Protein AF-A0A0Q7J0X8-F1 (afdb_monomer_lite)

pLDDT: mean 90.49, std 12.12, range [42.03, 98.12]

Structure (mmCIF, N/CA/C/O backbone):
data_AF-A0A0Q7J0X8-F1
#
_entry.id   AF-A0A0Q7J0X8-F1
#
loop_
_atom_site.group_PDB
_atom_site.id
_atom_site.type_symbol
_atom_site.label_atom_id
_atom_site.label_alt_id
_atom_site.label_comp_id
_atom_site.label_asym_id
_atom_site.label_entity_id
_atom_site.label_seq_id
_atom_site.pdbx_PDB_ins_code
_atom_site.Cartn_x
_atom_site.Cartn_y
_atom_site.Cartn_z
_atom_site.occupancy
_atom_site.B_iso_or_equiv
_atom_site.auth_seq_id
_atom_site.auth_comp_id
_atom_site.auth_asym_id
_atom_site.auth_atom_id
_atom_site.pdbx_PDB_model_num
ATOM 1 N N . MET A 1 1 ? 17.845 14.184 -7.836 1.00 50.69 1 MET A N 1
ATOM 2 C CA . MET A 1 1 ? 18.159 12.924 -7.130 1.00 50.69 1 MET A CA 1
ATOM 3 C C . MET A 1 1 ? 19.426 12.345 -7.717 1.00 50.69 1 MET A C 1
ATOM 5 O O . MET A 1 1 ? 19.574 12.355 -8.933 1.00 50.69 1 MET A O 1
ATOM 9 N N . GLU A 1 2 ? 20.335 11.900 -6.860 1.00 51.44 2 GLU A N 1
ATOM 10 C CA . GLU A 1 2 ? 21.606 11.286 -7.248 1.00 51.44 2 GLU A CA 1
ATOM 11 C C . GLU A 1 2 ? 21.380 9.854 -7.772 1.00 51.44 2 GLU A C 1
ATOM 13 O O . GLU A 1 2 ? 20.422 9.190 -7.370 1.00 51.44 2 GLU A O 1
ATOM 18 N N . ALA A 1 3 ? 22.246 9.352 -8.659 1.00 54.12 3 ALA A N 1
ATOM 19 C CA . ALA A 1 3 ? 22.112 8.015 -9.258 1.00 54.12 3 ALA A CA 1
ATOM 20 C C . ALA A 1 3 ? 22.011 6.881 -8.212 1.00 54.12 3 ALA A C 1
ATOM 22 O O . ALA A 1 3 ? 21.330 5.881 -8.439 1.00 54.12 3 ALA A O 1
ATOM 23 N N . ALA A 1 4 ? 22.615 7.068 -7.034 1.00 49.97 4 ALA A N 1
ATOM 24 C CA . ALA A 1 4 ? 22.538 6.136 -5.911 1.00 49.97 4 ALA A CA 1
ATOM 25 C C . ALA A 1 4 ? 21.117 5.993 -5.321 1.00 49.97 4 ALA A C 1
ATOM 27 O O . ALA A 1 4 ? 20.730 4.898 -4.921 1.00 49.97 4 ALA A O 1
ATOM 28 N N . GLN A 1 5 ? 20.309 7.060 -5.313 1.00 53.34 5 GLN A N 1
ATOM 29 C CA . GLN A 1 5 ? 18.922 7.038 -4.816 1.00 53.34 5 GLN A CA 1
ATOM 30 C C . GLN A 1 5 ? 17.963 6.322 -5.782 1.00 53.34 5 GLN A C 1
ATOM 32 O O . GLN A 1 5 ? 17.028 5.644 -5.356 1.00 53.34 5 GLN A O 1
ATOM 37 N N . LEU A 1 6 ? 18.217 6.419 -7.091 1.00 58.84 6 LEU A N 1
ATOM 38 C CA . LEU A 1 6 ? 17.477 5.657 -8.105 1.00 58.84 6 LEU A CA 1
ATOM 39 C C . LEU A 1 6 ? 17.814 4.161 -8.030 1.00 58.84 6 LEU A C 1
ATOM 41 O O . LEU A 1 6 ? 16.918 3.323 -8.091 1.00 58.84 6 LEU A O 1
ATOM 45 N N . ALA A 1 7 ? 19.088 3.823 -7.814 1.00 55.53 7 ALA A N 1
ATOM 46 C CA . ALA A 1 7 ? 19.513 2.440 -7.602 1.00 55.53 7 ALA A CA 1
ATOM 47 C C . ALA A 1 7 ? 18.907 1.832 -6.319 1.00 55.53 7 ALA A C 1
ATOM 49 O O . ALA A 1 7 ? 18.508 0.670 -6.324 1.00 55.53 7 ALA A O 1
ATOM 50 N N . GLN A 1 8 ? 18.770 2.622 -5.246 1.00 54.06 8 GLN A N 1
ATOM 51 C CA . GLN A 1 8 ? 18.157 2.181 -3.985 1.00 54.06 8 GLN A CA 1
ATOM 52 C C . GLN A 1 8 ? 16.635 2.005 -4.040 1.00 54.06 8 GLN A C 1
ATOM 54 O O . GLN A 1 8 ? 16.098 1.344 -3.166 1.00 54.06 8 GLN A O 1
ATOM 59 N N . SER A 1 9 ? 15.927 2.551 -5.031 1.00 62.59 9 SER A N 1
ATOM 60 C CA . SER A 1 9 ? 14.473 2.341 -5.171 1.00 62.59 9 SER A CA 1
ATOM 61 C C . SER A 1 9 ? 14.118 1.200 -6.134 1.00 62.59 9 SER A C 1
ATOM 63 O O . SER A 1 9 ? 13.015 0.660 -6.066 1.00 62.59 9 SER A O 1
ATOM 65 N N . GLY A 1 10 ? 15.048 0.800 -7.009 1.00 73.50 10 GLY A N 1
ATOM 66 C CA . GLY A 1 10 ? 14.833 -0.215 -8.046 1.00 73.50 10 GLY A CA 1
ATOM 67 C C . GLY A 1 10 ? 15.086 -1.670 -7.636 1.00 73.50 10 GLY A C 1
ATOM 68 O O . GLY A 1 10 ? 14.919 -2.553 -8.472 1.00 73.50 10 GLY A O 1
ATOM 69 N N . PHE A 1 11 ? 15.503 -1.958 -6.398 1.00 84.69 11 PHE A N 1
ATOM 70 C CA . PHE A 1 11 ? 15.676 -3.352 -5.968 1.00 84.69 11 PHE A CA 1
ATOM 71 C C . PHE A 1 11 ? 14.316 -4.038 -5.841 1.00 84.69 11 PHE A C 1
ATOM 73 O O . PHE A 1 11 ? 13.363 -3.424 -5.384 1.00 84.69 11 PHE A O 1
ATOM 80 N N . THR A 1 12 ? 14.217 -5.309 -6.222 1.00 90.12 12 THR A N 1
ATOM 81 C CA . THR A 1 12 ? 12.928 -6.019 -6.341 1.00 90.12 12 THR A CA 1
ATOM 82 C C . THR A 1 12 ? 12.727 -7.126 -5.323 1.00 90.12 12 THR A C 1
ATOM 84 O O . THR A 1 12 ? 11.606 -7.583 -5.152 1.00 90.12 12 THR A O 1
ATOM 87 N N . ARG A 1 13 ? 13.797 -7.572 -4.657 1.00 94.06 13 ARG A N 1
ATOM 88 C CA . ARG A 1 13 ? 13.804 -8.745 -3.769 1.00 94.06 13 ARG A CA 1
ATOM 89 C C . ARG A 1 13 ? 14.006 -8.298 -2.322 1.00 94.06 13 ARG A C 1
ATOM 91 O O . ARG A 1 13 ? 15.144 -8.315 -1.854 1.00 94.06 13 ARG A O 1
ATOM 98 N N . PRO A 1 14 ? 12.948 -7.828 -1.640 1.00 95.06 14 PRO A N 1
ATOM 99 C CA . PRO A 1 14 ? 13.034 -7.509 -0.225 1.00 95.06 14 PRO A CA 1
ATOM 100 C C . PRO A 1 14 ? 13.219 -8.780 0.609 1.00 95.06 14 PRO A C 1
ATOM 102 O O . PRO A 1 14 ? 12.772 -9.863 0.233 1.00 95.06 14 PRO A O 1
ATOM 105 N N . THR A 1 15 ? 13.878 -8.640 1.752 1.00 95.06 15 THR A N 1
ATOM 106 C CA . THR A 1 15 ? 14.155 -9.740 2.694 1.00 95.06 15 THR A CA 1
ATOM 107 C C . THR A 1 15 ? 13.432 -9.576 4.024 1.00 95.06 15 THR A C 1
ATOM 109 O O . THR A 1 15 ? 13.443 -10.480 4.856 1.00 95.06 15 THR A O 1
ATOM 112 N N . ASP A 1 16 ? 12.821 -8.415 4.228 1.00 95.50 16 ASP A N 1
ATOM 113 C CA . ASP A 1 16 ? 12.112 -8.028 5.435 1.00 95.50 16 ASP A CA 1
ATOM 114 C C . ASP A 1 16 ? 11.048 -6.970 5.103 1.00 95.50 16 ASP A C 1
ATOM 116 O O . ASP A 1 16 ? 11.001 -6.409 4.004 1.00 95.50 16 ASP A O 1
ATOM 120 N N . ALA A 1 17 ? 10.202 -6.662 6.082 1.00 95.31 17 ALA A N 1
ATOM 121 C CA . ALA A 1 17 ? 9.119 -5.704 5.910 1.00 95.31 17 ALA A CA 1
ATOM 122 C C . ALA A 1 17 ? 9.596 -4.280 5.587 1.00 95.31 17 ALA A C 1
ATOM 124 O O . ALA A 1 17 ? 8.869 -3.517 4.950 1.00 95.31 17 ALA A O 1
ATOM 125 N N . ILE A 1 18 ? 10.786 -3.890 6.050 1.00 94.12 18 ILE A N 1
ATOM 126 C CA . ILE A 1 18 ? 11.317 -2.542 5.835 1.00 94.12 18 ILE A CA 1
ATOM 127 C C . ILE A 1 18 ? 11.774 -2.414 4.386 1.00 94.12 18 ILE A C 1
ATOM 129 O O . ILE A 1 18 ? 11.305 -1.539 3.662 1.00 94.12 18 ILE A O 1
ATOM 133 N N . SER A 1 19 ? 12.616 -3.334 3.925 1.00 94.44 19 SER A N 1
ATOM 134 C CA . SER A 1 19 ? 13.042 -3.406 2.529 1.00 94.44 19 SER A CA 1
ATOM 135 C C . SER A 1 19 ? 11.850 -3.558 1.576 1.00 94.44 19 SER A C 1
ATOM 137 O O . SER A 1 19 ? 11.843 -2.932 0.520 1.00 94.44 19 SER A O 1
ATOM 139 N N . ALA A 1 20 ? 10.791 -4.282 1.952 1.00 95.56 20 ALA A N 1
ATOM 140 C CA . ALA A 1 20 ? 9.578 -4.361 1.137 1.00 95.56 20 ALA A CA 1
ATOM 141 C C . ALA A 1 20 ? 8.903 -2.988 0.963 1.00 95.56 20 ALA A C 1
ATOM 143 O O . ALA A 1 20 ? 8.509 -2.635 -0.146 1.00 95.56 20 ALA A O 1
ATOM 144 N N . GLN A 1 21 ? 8.805 -2.191 2.033 1.00 93.94 21 GLN A N 1
ATOM 145 C CA . GLN A 1 21 ? 8.184 -0.858 2.002 1.00 93.94 21 GLN A CA 1
ATOM 146 C C . GLN A 1 21 ? 9.009 0.180 1.231 1.00 93.94 21 GLN A C 1
ATOM 148 O O . GLN A 1 21 ? 8.438 1.078 0.615 1.00 93.94 21 GLN A O 1
ATOM 153 N N . PHE A 1 22 ? 10.340 0.072 1.255 1.00 91.88 22 PHE A N 1
ATOM 154 C CA . PHE A 1 22 ? 11.235 1.014 0.569 1.00 91.88 22 PHE A CA 1
ATOM 155 C C . PHE A 1 22 ? 11.561 0.625 -0.881 1.00 91.88 22 PHE A C 1
ATOM 157 O O . PHE A 1 22 ? 12.218 1.387 -1.591 1.00 91.88 22 PHE A O 1
ATOM 164 N N . SER A 1 23 ? 11.081 -0.527 -1.348 1.00 94.44 23 SER A N 1
ATOM 165 C CA . SER A 1 23 ? 11.223 -0.955 -2.737 1.00 94.44 23 SER A CA 1
ATOM 166 C C . SER A 1 23 ? 10.084 -0.413 -3.606 1.00 94.44 23 SER A C 1
ATOM 168 O O . SER A 1 23 ? 8.946 -0.886 -3.542 1.00 94.44 23 SER A O 1
ATOM 170 N N . LEU A 1 24 ? 10.400 0.537 -4.494 1.00 94.12 24 LEU A N 1
ATOM 171 C CA . LEU A 1 24 ? 9.448 1.008 -5.506 1.00 94.12 24 LEU A CA 1
ATOM 172 C C . LEU A 1 24 ? 9.070 -0.132 -6.459 1.00 94.12 24 LEU A C 1
ATOM 174 O O . LEU A 1 24 ? 7.899 -0.310 -6.782 1.00 94.12 24 LEU A O 1
ATOM 178 N N . ALA A 1 25 ? 10.056 -0.911 -6.901 1.00 95.69 25 ALA A N 1
ATOM 179 C CA . ALA A 1 25 ? 9.838 -1.965 -7.882 1.00 95.69 25 ALA A CA 1
ATOM 180 C C . ALA A 1 25 ? 8.945 -3.098 -7.338 1.00 95.69 25 ALA A C 1
ATOM 182 O O . ALA A 1 25 ? 8.024 -3.537 -8.030 1.00 95.69 25 ALA A O 1
ATOM 183 N N . PHE A 1 26 ? 9.152 -3.512 -6.083 1.00 96.62 26 PHE A N 1
ATOM 184 C CA . PHE A 1 26 ? 8.279 -4.469 -5.401 1.00 96.62 26 PHE A CA 1
ATOM 185 C C . PHE A 1 26 ? 6.866 -3.908 -5.222 1.00 96.62 26 PHE A C 1
ATOM 187 O O . PHE A 1 26 ? 5.903 -4.578 -5.586 1.00 96.62 26 PHE A O 1
ATOM 194 N N . GLY A 1 27 ? 6.728 -2.671 -4.727 1.00 96.81 27 GLY A N 1
ATOM 195 C CA . GLY A 1 27 ? 5.420 -2.036 -4.533 1.00 96.81 27 GLY A CA 1
ATOM 196 C C . GLY A 1 27 ? 4.615 -1.897 -5.831 1.00 96.81 27 GLY A C 1
ATOM 197 O O . GLY A 1 27 ? 3.404 -2.110 -5.844 1.00 96.81 27 GLY A O 1
ATOM 198 N N . VAL A 1 28 ? 5.276 -1.611 -6.957 1.00 96.19 28 VAL A N 1
ATOM 199 C CA . VAL A 1 28 ? 4.616 -1.616 -8.272 1.00 96.19 28 VAL A CA 1
ATOM 200 C C . VAL A 1 28 ? 4.189 -3.032 -8.661 1.00 96.19 28 VAL A C 1
ATOM 202 O O . VAL A 1 28 ? 3.035 -3.226 -9.037 1.00 96.19 28 VAL A O 1
ATOM 205 N N . GLY A 1 29 ? 5.062 -4.035 -8.530 1.00 96.88 29 GLY A N 1
ATOM 206 C CA . GLY A 1 29 ? 4.698 -5.429 -8.811 1.00 96.88 29 GLY A CA 1
ATOM 207 C C . GLY A 1 29 ? 3.507 -5.913 -7.976 1.00 96.88 29 GLY A C 1
ATOM 208 O O . GLY A 1 29 ? 2.583 -6.532 -8.507 1.00 96.88 29 GLY A O 1
ATOM 209 N N . LEU A 1 30 ? 3.487 -5.560 -6.688 1.00 97.44 30 LEU A N 1
ATOM 210 C CA . LEU A 1 30 ? 2.395 -5.857 -5.768 1.00 97.44 30 LEU A CA 1
ATOM 211 C C . LEU A 1 30 ? 1.093 -5.185 -6.224 1.00 97.44 30 LEU A C 1
ATOM 213 O O . LEU A 1 30 ? 0.075 -5.866 -6.345 1.00 97.44 30 LEU A O 1
ATOM 217 N N . GLN A 1 31 ? 1.143 -3.893 -6.568 1.00 96.50 31 GLN A N 1
ATOM 218 C CA . GLN A 1 31 ? -0.004 -3.138 -7.081 1.00 96.50 31 GLN A CA 1
ATOM 219 C C . GLN A 1 31 ? -0.613 -3.773 -8.335 1.00 96.50 31 GLN A C 1
ATOM 221 O O . GLN A 1 31 ? -1.834 -3.798 -8.471 1.00 96.50 31 GLN A O 1
ATOM 226 N N . PHE A 1 32 ? 0.213 -4.278 -9.256 1.00 95.81 32 PHE A N 1
ATOM 227 C CA . PHE A 1 32 ? -0.273 -4.949 -10.463 1.00 95.81 32 PHE A CA 1
ATOM 228 C C . PHE A 1 32 ? -0.962 -6.281 -10.157 1.00 95.81 32 PHE A C 1
ATOM 230 O O . PHE A 1 32 ? -1.947 -6.616 -10.813 1.00 95.81 32 PHE A O 1
ATOM 237 N N . LEU A 1 33 ? -0.458 -7.041 -9.181 1.00 95.69 33 LEU A N 1
ATOM 238 C CA . LEU A 1 33 ? -1.028 -8.339 -8.829 1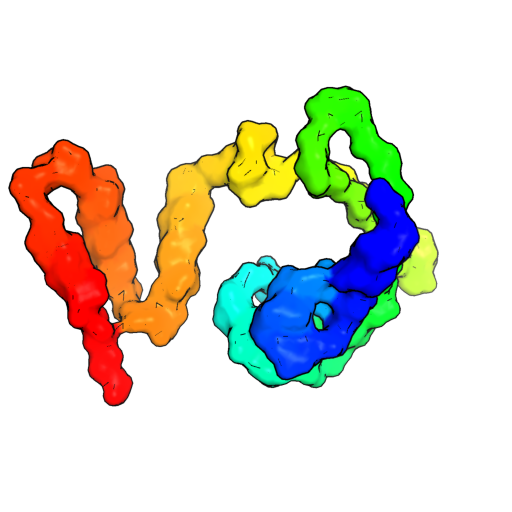.00 95.69 33 LEU A CA 1
ATOM 239 C C . LEU A 1 33 ? -2.323 -8.207 -8.018 1.00 95.69 33 LEU A C 1
ATOM 241 O O . LEU A 1 33 ? -3.276 -8.945 -8.253 1.00 95.69 33 LEU A O 1
ATOM 245 N N . THR A 1 34 ? -2.353 -7.309 -7.034 1.00 94.44 34 THR A N 1
ATOM 246 C CA . THR A 1 34 ? -3.440 -7.245 -6.042 1.00 94.44 34 THR A CA 1
ATOM 247 C C . THR A 1 34 ? -4.401 -6.084 -6.275 1.00 94.44 34 THR A C 1
ATOM 249 O O . THR A 1 34 ? -5.470 -6.045 -5.669 1.00 94.44 34 THR A O 1
ATOM 252 N N . GLY A 1 35 ? -4.027 -5.119 -7.118 1.00 94.94 35 GLY A N 1
ATOM 253 C CA . GLY A 1 35 ? -4.749 -3.858 -7.260 1.00 94.94 35 GLY A CA 1
ATOM 254 C C . GLY A 1 35 ? -4.569 -2.908 -6.071 1.00 94.94 35 GLY A C 1
ATOM 255 O O . GLY A 1 35 ? -5.234 -1.872 -6.027 1.00 94.94 35 GLY A O 1
ATOM 256 N N . GLN A 1 36 ? -3.683 -3.212 -5.117 1.00 92.44 36 GLN A N 1
ATOM 257 C CA . GLN A 1 36 ? -3.481 -2.406 -3.913 1.00 92.44 36 GLN A CA 1
ATOM 258 C C . GLN A 1 36 ? -2.071 -2.549 -3.317 1.00 92.44 36 GLN A C 1
ATOM 260 O O . GLN A 1 36 ? -1.311 -3.451 -3.647 1.00 92.44 36 GLN A O 1
ATOM 265 N N . ASN A 1 37 ? -1.751 -1.674 -2.365 1.00 93.38 37 ASN A N 1
ATOM 266 C CA . ASN A 1 37 ? -0.552 -1.749 -1.530 1.00 93.38 37 ASN A CA 1
ATOM 267 C C . ASN A 1 37 ? -0.972 -1.708 -0.055 1.00 93.38 37 ASN A C 1
ATOM 269 O O . ASN A 1 37 ? -0.893 -0.666 0.598 1.00 93.38 37 ASN A O 1
ATOM 273 N N . ALA A 1 38 ? -1.518 -2.818 0.449 1.00 92.06 38 ALA A N 1
ATOM 274 C CA . ALA A 1 38 ? -2.023 -2.880 1.816 1.00 92.06 38 ALA A CA 1
ATOM 275 C C . ALA A 1 38 ? -0.890 -3.209 2.810 1.00 92.06 38 ALA A C 1
ATOM 277 O O . ALA A 1 38 ? -0.013 -4.005 2.474 1.00 92.06 38 ALA A O 1
ATOM 278 N N . PRO A 1 39 ? -0.881 -2.649 4.037 1.00 92.00 39 PRO A N 1
ATOM 279 C CA . PRO A 1 39 ? 0.214 -2.853 4.992 1.00 92.00 39 PRO A CA 1
ATOM 280 C C . PRO A 1 39 ? 0.557 -4.326 5.253 1.00 92.00 39 PRO A C 1
ATOM 282 O O . PRO A 1 39 ? 1.729 -4.684 5.311 1.00 92.00 39 PRO A O 1
ATOM 285 N N . GLN A 1 40 ? -0.452 -5.192 5.348 1.00 91.69 40 GLN A N 1
ATOM 286 C CA . GLN A 1 40 ? -0.273 -6.626 5.563 1.00 91.69 40 GLN A CA 1
ATOM 287 C C . GLN A 1 40 ? 0.490 -7.320 4.428 1.00 91.69 40 GLN A C 1
ATOM 289 O O . GLN A 1 40 ? 1.226 -8.264 4.696 1.00 91.69 40 GLN A O 1
ATOM 294 N N . ASP A 1 41 ? 0.372 -6.842 3.185 1.00 94.25 41 ASP A N 1
ATOM 295 C CA . ASP A 1 41 ? 1.097 -7.426 2.053 1.00 94.25 41 ASP A CA 1
ATOM 296 C C . ASP A 1 41 ? 2.611 -7.166 2.171 1.00 94.25 41 ASP A C 1
ATOM 298 O O . ASP A 1 41 ? 3.419 -7.990 1.752 1.00 94.25 41 ASP A O 1
ATOM 302 N N . TYR A 1 42 ? 3.014 -6.058 2.802 1.00 95.44 42 TYR A N 1
ATOM 303 C CA . TYR A 1 42 ? 4.424 -5.768 3.086 1.00 95.44 42 TYR A CA 1
ATOM 304 C C . TYR A 1 42 ? 4.966 -6.531 4.295 1.00 95.44 42 TYR A C 1
ATOM 306 O O . TYR A 1 42 ? 6.180 -6.651 4.430 1.00 95.44 42 TYR A O 1
ATOM 314 N N . LEU A 1 43 ? 4.095 -7.048 5.163 1.00 94.19 43 LEU A N 1
ATOM 315 C CA . LEU A 1 43 ? 4.468 -7.852 6.329 1.00 94.19 43 LEU A CA 1
ATOM 316 C C . LEU A 1 43 ? 4.496 -9.357 6.033 1.00 94.19 43 LEU A C 1
ATOM 318 O O . LEU A 1 43 ? 4.947 -10.117 6.886 1.00 94.19 43 LEU A O 1
ATOM 322 N N . ASP A 1 44 ? 4.020 -9.789 4.864 1.00 95.31 44 ASP A N 1
ATOM 323 C CA . ASP A 1 44 ? 3.912 -11.199 4.489 1.00 95.31 44 ASP A CA 1
ATOM 324 C C . ASP A 1 44 ? 5.137 -11.673 3.678 1.00 95.31 44 ASP A C 1
ATOM 326 O O . ASP A 1 44 ? 5.269 -11.323 2.500 1.00 95.31 44 ASP A O 1
ATOM 330 N N . PRO A 1 45 ? 6.000 -12.550 4.235 1.00 96.50 45 PRO A N 1
ATOM 331 C CA . PRO A 1 45 ? 7.149 -13.095 3.515 1.00 96.50 45 PRO A CA 1
ATOM 332 C C . PRO A 1 45 ? 6.788 -13.853 2.235 1.00 96.50 45 PRO A C 1
ATOM 334 O O . PRO A 1 45 ? 7.614 -13.954 1.327 1.00 96.50 45 PRO A O 1
ATOM 337 N N . LYS A 1 46 ? 5.557 -14.376 2.122 1.00 96.50 46 LYS A N 1
ATOM 338 C CA . LYS A 1 46 ? 5.101 -15.033 0.891 1.00 96.50 46 LYS A CA 1
ATOM 339 C C . LYS A 1 46 ? 4.986 -14.042 -0.261 1.00 96.50 46 LYS A C 1
ATOM 341 O O . LYS A 1 46 ? 5.281 -14.416 -1.391 1.00 96.50 46 LYS A O 1
ATOM 346 N N . ARG A 1 47 ? 4.607 -12.788 0.013 1.00 96.56 47 ARG A N 1
ATOM 347 C CA . ARG A 1 47 ? 4.562 -11.726 -1.002 1.00 96.56 47 ARG A CA 1
ATOM 348 C C . ARG A 1 47 ? 5.954 -11.371 -1.488 1.00 96.56 47 ARG A C 1
ATOM 350 O O . ARG A 1 47 ? 6.149 -11.227 -2.688 1.00 96.56 47 ARG A O 1
ATOM 357 N N . TRP A 1 48 ? 6.926 -11.287 -0.581 1.00 97.00 48 TRP A N 1
ATOM 358 C CA . TRP A 1 48 ? 8.313 -10.942 -0.917 1.00 97.00 48 TRP A CA 1
ATOM 359 C C . TRP A 1 48 ? 8.948 -11.936 -1.896 1.00 97.00 48 TRP A C 1
ATOM 361 O O . TRP A 1 48 ? 9.788 -11.554 -2.707 1.00 97.00 48 TRP A O 1
ATOM 371 N N . ALA A 1 49 ? 8.526 -13.201 -1.833 1.00 96.50 49 ALA A N 1
ATOM 372 C CA . ALA A 1 49 ? 9.006 -14.279 -2.692 1.00 96.50 49 ALA A CA 1
ATOM 373 C C . ALA A 1 49 ? 8.068 -14.614 -3.870 1.00 96.50 49 ALA A C 1
ATOM 375 O O . ALA A 1 49 ? 8.349 -15.563 -4.606 1.00 96.50 49 ALA A O 1
ATOM 376 N N . ASP A 1 50 ? 6.962 -13.884 -4.061 1.00 97.88 50 ASP A N 1
ATOM 377 C CA . ASP A 1 50 ? 5.980 -14.189 -5.107 1.00 97.88 50 ASP A CA 1
ATOM 378 C C . ASP A 1 50 ? 6.591 -13.959 -6.505 1.00 97.88 50 ASP A C 1
ATOM 380 O O . ASP A 1 50 ? 6.929 -12.822 -6.858 1.00 97.88 50 ASP A O 1
ATOM 384 N N . PRO A 1 51 ? 6.726 -15.007 -7.343 1.00 97.50 51 PRO A N 1
ATOM 385 C CA . PRO A 1 51 ? 7.406 -14.890 -8.628 1.00 97.50 51 PRO A CA 1
ATOM 386 C C . PRO A 1 51 ? 6.695 -13.939 -9.597 1.00 97.50 51 PRO A C 1
ATOM 388 O O . PRO A 1 51 ? 7.358 -13.354 -10.453 1.00 97.50 51 PRO A O 1
ATOM 391 N N . VAL A 1 52 ? 5.377 -13.743 -9.474 1.00 97.44 52 VAL A N 1
ATOM 392 C CA . VAL A 1 52 ? 4.631 -12.813 -10.331 1.00 97.44 52 VAL A CA 1
ATOM 393 C C . VAL A 1 52 ? 4.980 -11.375 -9.962 1.00 97.44 52 VAL A C 1
ATOM 395 O O . VAL A 1 52 ? 5.353 -10.606 -10.850 1.00 97.44 52 VAL A O 1
ATOM 398 N N . ILE A 1 53 ? 4.954 -11.034 -8.669 1.00 97.75 53 ILE A N 1
ATOM 399 C CA . ILE A 1 53 ? 5.343 -9.702 -8.174 1.00 97.75 53 ILE A CA 1
ATOM 400 C C . ILE A 1 53 ? 6.775 -9.379 -8.600 1.00 97.75 53 ILE A C 1
ATOM 402 O O . ILE A 1 53 ? 7.028 -8.326 -9.190 1.00 97.75 53 ILE A O 1
ATOM 406 N N . LEU A 1 54 ? 7.700 -10.310 -8.351 1.00 97.25 54 LEU A N 1
ATOM 407 C CA . LEU A 1 54 ? 9.114 -10.138 -8.677 1.00 97.25 54 LEU A CA 1
ATOM 408 C C . LEU A 1 54 ? 9.338 -9.975 -10.185 1.00 97.25 54 LEU A C 1
ATOM 410 O O . LEU A 1 54 ? 10.105 -9.105 -10.590 1.00 97.25 54 LEU A O 1
ATOM 414 N N . SER A 1 55 ? 8.632 -10.746 -11.021 1.00 97.00 55 SER A N 1
ATOM 415 C CA . SER A 1 55 ? 8.765 -10.647 -12.481 1.00 97.00 55 SER A CA 1
ATOM 416 C C . SER A 1 55 ? 8.321 -9.293 -13.041 1.00 97.00 55 SER A C 1
ATOM 418 O O . SER A 1 55 ? 8.907 -8.821 -14.012 1.00 97.00 55 SER A O 1
ATOM 420 N N . ILE A 1 56 ? 7.318 -8.652 -12.429 1.00 96.06 56 ILE A N 1
ATOM 421 C CA . ILE A 1 56 ? 6.879 -7.302 -12.804 1.00 96.06 56 ILE A CA 1
ATOM 422 C C . ILE A 1 56 ? 7.879 -6.273 -12.286 1.00 96.06 56 ILE A C 1
ATOM 424 O O . ILE A 1 56 ? 8.288 -5.389 -13.036 1.00 96.06 56 ILE A O 1
ATOM 428 N N . GLY A 1 57 ? 8.307 -6.415 -11.029 1.00 95.19 57 GLY A N 1
ATOM 429 C CA . GLY A 1 57 ? 9.322 -5.556 -10.428 1.00 95.19 57 GLY A CA 1
ATOM 430 C C . GLY A 1 57 ? 10.609 -5.509 -11.255 1.00 95.19 57 GLY A C 1
ATOM 431 O O . GLY A 1 57 ? 11.160 -4.433 -11.459 1.00 95.19 57 GLY A O 1
ATOM 432 N N . ASP A 1 58 ?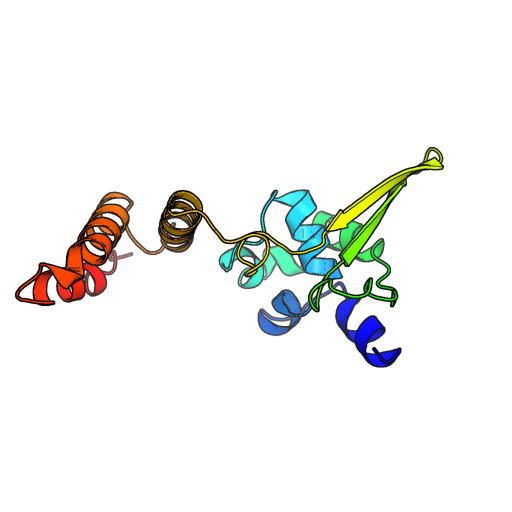 11.054 -6.647 -11.798 1.00 95.12 58 ASP A N 1
ATOM 433 C CA . ASP A 1 58 ? 12.281 -6.753 -12.605 1.00 95.12 58 ASP A CA 1
ATOM 434 C C . ASP A 1 58 ? 12.215 -5.974 -13.937 1.00 95.12 58 ASP A C 1
ATOM 436 O O . ASP A 1 58 ? 13.243 -5.732 -14.573 1.00 95.12 58 ASP A O 1
ATOM 440 N N . LEU A 1 59 ? 11.022 -5.542 -14.361 1.00 95.19 59 LEU A N 1
ATOM 441 C CA . LEU A 1 59 ? 10.831 -4.678 -15.529 1.00 95.19 59 LEU A CA 1
ATOM 442 C C . LEU A 1 59 ? 10.927 -3.184 -15.185 1.00 95.19 59 LEU A C 1
ATOM 444 O O . LEU A 1 59 ? 11.048 -2.357 -16.093 1.00 95.19 59 LEU A O 1
ATOM 448 N N . ILE A 1 60 ? 10.866 -2.823 -13.901 1.00 94.19 60 ILE A N 1
ATOM 449 C CA . ILE A 1 60 ? 10.814 -1.435 -13.447 1.00 94.19 60 ILE A CA 1
ATOM 450 C C . ILE A 1 60 ? 12.199 -0.800 -13.519 1.00 94.19 60 ILE A C 1
ATOM 452 O O . ILE A 1 60 ? 13.175 -1.290 -12.956 1.00 94.19 60 ILE A O 1
ATOM 456 N N . LYS A 1 61 ? 12.272 0.346 -14.197 1.00 92.38 61 LYS A N 1
ATOM 457 C CA . LYS A 1 61 ? 13.491 1.146 -14.338 1.00 92.38 61 LYS A CA 1
ATOM 458 C C . LYS A 1 61 ? 13.220 2.564 -13.843 1.00 92.38 61 LYS A C 1
ATOM 460 O O . LYS A 1 61 ? 12.728 3.382 -14.619 1.00 92.38 61 LYS A O 1
ATOM 465 N N . PRO A 1 62 ? 13.508 2.869 -12.566 1.00 91.06 62 PRO A N 1
ATOM 466 C CA . PRO A 1 62 ? 13.382 4.225 -12.056 1.00 91.06 62 PRO A CA 1
ATOM 467 C C . PRO A 1 62 ? 14.352 5.151 -12.791 1.00 91.06 62 PRO A C 1
ATOM 469 O O . PRO A 1 62 ? 15.520 4.816 -12.990 1.00 91.06 62 PRO A O 1
ATOM 472 N N . TYR A 1 63 ? 13.885 6.335 -13.163 1.00 87.62 63 TYR A N 1
ATOM 473 C CA . TYR A 1 63 ? 14.721 7.363 -13.765 1.00 87.62 63 TYR A CA 1
ATOM 474 C C . TYR A 1 63 ? 14.384 8.722 -13.159 1.00 87.62 63 TYR A C 1
ATOM 476 O O . TYR A 1 63 ? 13.251 8.984 -12.758 1.00 87.62 63 TYR A O 1
ATOM 484 N N . ALA A 1 64 ? 15.386 9.596 -13.061 1.00 88.56 64 ALA A N 1
ATOM 485 C CA . ALA A 1 64 ? 15.143 10.969 -12.652 1.00 88.56 64 ALA A CA 1
ATOM 486 C C . ALA A 1 64 ? 14.481 11.731 -13.800 1.00 88.56 64 ALA A C 1
ATOM 488 O O . ALA A 1 64 ? 14.926 11.661 -14.945 1.00 88.56 64 ALA A O 1
ATOM 489 N N . MET A 1 65 ? 13.465 12.514 -13.467 1.00 89.12 65 MET A N 1
ATOM 490 C CA . MET A 1 65 ? 12.842 13.461 -14.380 1.00 89.12 65 MET A CA 1
ATOM 491 C C . MET A 1 65 ? 12.778 14.843 -13.728 1.00 89.12 65 MET A C 1
ATOM 493 O O . MET A 1 65 ? 12.698 14.933 -12.498 1.00 89.12 65 MET A O 1
ATOM 497 N N . PRO A 1 66 ? 12.812 15.929 -14.516 1.00 91.44 66 PRO A N 1
ATOM 498 C CA . PRO A 1 66 ? 12.495 17.243 -13.986 1.00 91.44 66 PRO A CA 1
ATOM 499 C C . PRO A 1 66 ? 11.025 17.275 -13.557 1.00 91.44 66 PRO A C 1
ATOM 501 O O . PRO A 1 66 ? 10.142 16.873 -14.315 1.00 91.44 66 PRO A O 1
ATOM 504 N N . ILE A 1 67 ? 10.764 17.776 -12.352 1.00 92.56 67 ILE A N 1
ATOM 505 C CA . ILE A 1 67 ? 9.401 18.077 -11.909 1.00 92.56 67 ILE A CA 1
ATOM 506 C C . ILE A 1 67 ? 9.005 19.433 -12.522 1.00 92.56 67 ILE A C 1
ATOM 508 O O . ILE A 1 67 ? 9.769 20.397 -12.386 1.00 92.56 67 ILE A O 1
ATOM 512 N N . PRO A 1 68 ? 7.860 19.535 -13.225 1.00 93.94 68 PRO A N 1
ATOM 513 C CA . PRO A 1 68 ? 7.359 20.799 -13.753 1.00 93.94 68 PRO A CA 1
ATOM 514 C C . PRO A 1 68 ? 7.282 21.891 -12.680 1.00 93.94 68 PRO A C 1
ATOM 516 O O . PRO A 1 68 ? 6.921 21.650 -11.530 1.00 93.94 68 PRO A O 1
ATOM 519 N N . LYS A 1 69 ? 7.602 23.132 -13.056 1.00 95.44 69 LYS A N 1
ATOM 520 C CA . LYS A 1 69 ? 7.553 24.265 -12.125 1.00 95.44 69 LYS A CA 1
ATOM 521 C C . LYS A 1 69 ? 6.131 24.443 -11.576 1.00 95.44 69 LYS A C 1
ATOM 523 O O . LYS A 1 69 ? 5.207 24.686 -12.344 1.00 95.44 69 LYS A O 1
ATOM 528 N N . GLY A 1 70 ? 5.990 24.414 -10.251 1.00 93.56 70 GLY A N 1
ATOM 529 C CA . GLY A 1 70 ? 4.700 24.565 -9.562 1.00 93.56 70 GLY A CA 1
ATOM 530 C C . GLY A 1 70 ? 3.987 23.245 -9.247 1.00 93.56 70 GLY A C 1
ATOM 531 O O . GLY A 1 70 ? 2.930 23.262 -8.607 1.00 93.56 70 GLY A O 1
ATOM 532 N N . ASP A 1 71 ? 4.566 22.114 -9.648 1.00 95.12 71 ASP A N 1
ATOM 533 C CA . ASP A 1 71 ? 4.114 20.793 -9.227 1.00 95.12 71 ASP A CA 1
ATOM 534 C C . ASP A 1 71 ? 4.821 20.363 -7.936 1.00 95.12 71 ASP A C 1
ATOM 536 O O . ASP A 1 71 ? 5.946 20.800 -7.676 1.00 95.12 71 ASP A O 1
ATOM 540 N N . PRO A 1 72 ? 4.154 19.566 -7.082 1.00 93.88 72 PRO A N 1
ATOM 541 C CA . PRO A 1 72 ? 4.729 19.157 -5.814 1.00 93.88 72 PRO A CA 1
ATOM 542 C C . PRO A 1 72 ? 5.843 18.128 -5.998 1.00 93.88 72 PRO A C 1
ATOM 544 O O . PRO A 1 72 ? 5.891 17.387 -6.988 1.00 93.88 72 PRO A O 1
ATOM 547 N N . ASP A 1 73 ? 6.691 18.033 -4.979 1.00 88.44 73 ASP A N 1
ATOM 548 C CA . ASP A 1 73 ? 7.643 16.938 -4.852 1.00 88.44 73 ASP A CA 1
ATOM 549 C C . ASP A 1 73 ? 6.909 15.586 -4.900 1.00 88.44 73 ASP A C 1
ATOM 551 O O . ASP A 1 73 ? 5.758 15.466 -4.476 1.00 88.44 73 ASP A O 1
ATOM 555 N N . LEU A 1 74 ? 7.577 14.560 -5.436 1.00 88.31 74 LEU A N 1
ATOM 556 C CA . LEU A 1 74 ? 7.020 13.219 -5.700 1.00 88.31 74 LEU A CA 1
ATOM 557 C C . LEU A 1 74 ? 5.996 13.135 -6.847 1.00 88.31 74 LEU A C 1
ATOM 559 O O . LEU A 1 74 ? 5.449 12.056 -7.097 1.00 88.31 74 LEU A O 1
ATOM 563 N N . SER A 1 75 ? 5.777 14.218 -7.600 1.00 94.06 75 SER A N 1
ATOM 564 C CA . SER A 1 75 ? 5.148 14.107 -8.922 1.00 94.06 75 SER A CA 1
ATOM 565 C C . SER A 1 75 ? 5.904 13.090 -9.775 1.00 94.06 75 SER A C 1
ATOM 567 O O . SER A 1 75 ? 7.136 13.075 -9.787 1.00 94.06 75 SER A O 1
ATOM 569 N N . SER A 1 76 ? 5.173 12.219 -10.464 1.00 93.25 76 SER A N 1
ATOM 570 C CA . SER A 1 76 ? 5.759 11.041 -11.108 1.00 93.25 76 SER A CA 1
ATOM 571 C C . SER A 1 76 ? 5.181 10.825 -12.499 1.00 93.25 76 SER A C 1
ATOM 573 O O . SER A 1 76 ? 3.976 10.962 -12.703 1.00 93.25 76 SER A O 1
ATOM 575 N N . ASN A 1 77 ? 6.033 10.443 -13.447 1.00 94.50 77 ASN A N 1
ATOM 576 C CA . ASN A 1 77 ? 5.613 9.922 -14.742 1.00 94.50 77 ASN A CA 1
ATOM 577 C C . ASN A 1 77 ? 5.778 8.404 -14.759 1.00 94.50 77 ASN A C 1
ATOM 579 O O . ASN A 1 77 ? 6.817 7.888 -14.350 1.00 94.50 77 ASN A O 1
ATOM 583 N N . VAL A 1 78 ? 4.768 7.702 -15.260 1.00 94.31 78 VAL A N 1
ATOM 584 C CA . VAL A 1 78 ? 4.821 6.262 -15.499 1.00 94.31 78 VAL A CA 1
ATOM 585 C C . VAL A 1 78 ? 4.691 6.033 -16.992 1.00 94.31 78 VAL A C 1
ATOM 587 O O . VAL A 1 78 ? 3.733 6.488 -17.613 1.00 94.31 78 VAL A O 1
ATOM 590 N N . GLU A 1 79 ? 5.653 5.313 -17.555 1.00 96.38 79 GLU A N 1
ATOM 591 C CA . GLU A 1 79 ? 5.601 4.820 -18.924 1.00 96.38 79 GLU A CA 1
ATOM 592 C C . GLU A 1 79 ? 5.574 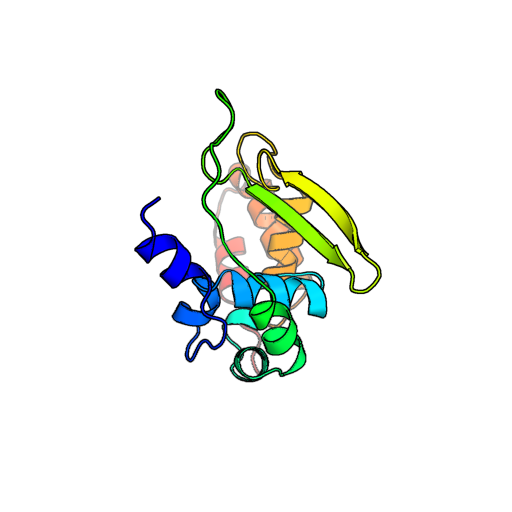3.289 -18.907 1.00 96.38 79 GLU A C 1
ATOM 594 O O . GLU A 1 79 ? 6.412 2.648 -18.272 1.00 96.38 79 GLU A O 1
ATOM 599 N N . ILE A 1 80 ? 4.604 2.706 -19.609 1.00 96.81 80 ILE A N 1
ATOM 600 C CA . ILE A 1 80 ? 4.478 1.262 -19.803 1.00 96.81 80 ILE A CA 1
ATOM 601 C C . ILE A 1 80 ? 4.626 0.972 -21.290 1.00 96.81 80 ILE A C 1
ATOM 603 O O . ILE A 1 80 ? 3.780 1.368 -22.092 1.00 96.81 80 ILE A O 1
ATOM 607 N N . ILE A 1 81 ? 5.679 0.237 -21.642 1.00 97.38 81 ILE A N 1
ATOM 608 C CA . ILE A 1 81 ? 5.961 -0.189 -23.013 1.00 97.38 81 ILE A CA 1
ATOM 609 C C . ILE A 1 81 ? 5.588 -1.664 -23.150 1.00 97.38 81 ILE A C 1
ATOM 611 O O . ILE A 1 81 ? 6.158 -2.538 -22.493 1.00 97.38 81 ILE A O 1
ATOM 615 N N . MET A 1 82 ? 4.619 -1.945 -24.012 1.00 97.44 82 MET A N 1
ATOM 616 C CA . MET A 1 82 ? 4.150 -3.292 -24.309 1.00 97.44 82 MET A CA 1
ATOM 617 C C . MET A 1 82 ? 5.093 -4.001 -25.283 1.00 97.44 82 MET A C 1
ATOM 619 O O . MET A 1 82 ? 5.773 -3.376 -26.095 1.00 97.44 82 MET A O 1
ATOM 623 N N . LYS A 1 83 ? 5.079 -5.339 -25.271 1.00 97.31 83 LYS A N 1
ATOM 624 C CA . LYS A 1 83 ? 5.896 -6.164 -26.183 1.00 97.31 83 LYS A CA 1
ATOM 625 C C . LYS A 1 83 ? 5.580 -5.948 -27.669 1.00 97.31 83 LYS A C 1
ATOM 627 O O . LYS A 1 83 ? 6.430 -6.222 -28.505 1.00 97.31 83 LYS A O 1
ATOM 632 N N . ASP A 1 84 ? 4.376 -5.478 -27.988 1.00 97.56 84 ASP A N 1
ATOM 633 C CA . ASP A 1 84 ? 3.950 -5.131 -29.351 1.00 97.56 84 ASP A CA 1
ATOM 634 C C . ASP A 1 84 ? 4.336 -3.698 -29.767 1.00 97.56 84 ASP A C 1
ATOM 636 O O . ASP A 1 84 ? 3.977 -3.253 -30.855 1.00 97.56 84 ASP A O 1
ATOM 640 N N . GLY A 1 85 ? 5.067 -2.974 -28.912 1.00 97.69 85 GLY A N 1
ATOM 641 C CA . GLY A 1 85 ? 5.544 -1.617 -29.163 1.00 97.69 85 GLY A CA 1
ATOM 642 C C . GLY A 1 85 ? 4.578 -0.507 -28.748 1.00 97.69 85 GLY A C 1
ATOM 643 O O . GLY A 1 85 ? 4.960 0.661 -28.814 1.00 97.69 85 GLY A O 1
ATOM 644 N N . ARG A 1 86 ? 3.354 -0.814 -28.291 1.00 98.12 86 ARG A N 1
ATOM 645 C CA . ARG A 1 86 ? 2.460 0.217 -27.734 1.00 98.12 86 ARG A CA 1
ATOM 646 C C . ARG A 1 86 ? 3.066 0.829 -26.469 1.00 98.12 86 ARG A C 1
ATOM 648 O O . ARG A 1 86 ? 3.590 0.097 -25.632 1.00 98.12 86 ARG A O 1
ATOM 655 N N . SER A 1 87 ? 2.940 2.147 -26.308 1.00 97.75 87 SER A N 1
ATOM 656 C CA . SER A 1 87 ? 3.349 2.871 -25.097 1.00 97.75 87 SER A CA 1
ATOM 657 C C . SER A 1 87 ? 2.148 3.564 -24.454 1.00 97.75 87 SER A C 1
ATOM 659 O O . SER A 1 87 ? 1.322 4.169 -25.143 1.00 97.75 87 SER A O 1
ATOM 661 N N . PHE A 1 88 ? 2.056 3.457 -23.132 1.00 97.94 88 PHE A N 1
ATOM 662 C CA . PHE A 1 88 ? 1.096 4.167 -22.297 1.00 97.94 88 PHE A CA 1
ATOM 663 C C . PHE A 1 88 ? 1.867 5.068 -21.346 1.00 97.94 88 PHE A C 1
ATOM 665 O O . PHE A 1 88 ? 2.690 4.582 -20.573 1.00 97.94 88 PHE A O 1
ATOM 672 N N . VAL A 1 89 ? 1.583 6.367 -21.387 1.00 96.50 89 VAL A N 1
ATOM 673 C CA . VAL A 1 89 ? 2.247 7.360 -20.541 1.00 96.50 89 VAL A CA 1
ATOM 674 C C . VAL A 1 89 ? 1.208 8.043 -19.669 1.00 96.50 89 VAL A C 1
ATOM 676 O O . VAL A 1 89 ? 0.172 8.490 -20.163 1.00 96.50 89 VAL A O 1
ATOM 679 N N . TRP A 1 90 ? 1.492 8.131 -18.374 1.00 96.19 90 TRP A N 1
ATOM 680 C CA . TRP A 1 90 ? 0.651 8.833 -17.419 1.00 96.19 90 TRP A CA 1
ATOM 681 C C . TRP A 1 90 ? 1.488 9.693 -16.483 1.00 96.19 90 TRP A C 1
ATOM 683 O O . TRP A 1 90 ? 2.390 9.201 -15.803 1.00 96.19 90 TRP A O 1
ATOM 693 N N . TYR A 1 91 ? 1.130 10.971 -16.403 1.00 95.50 91 TYR A N 1
ATOM 694 C CA . TYR A 1 91 ? 1.716 11.899 -15.452 1.00 95.50 91 TYR A CA 1
ATOM 695 C C . TYR A 1 91 ? 0.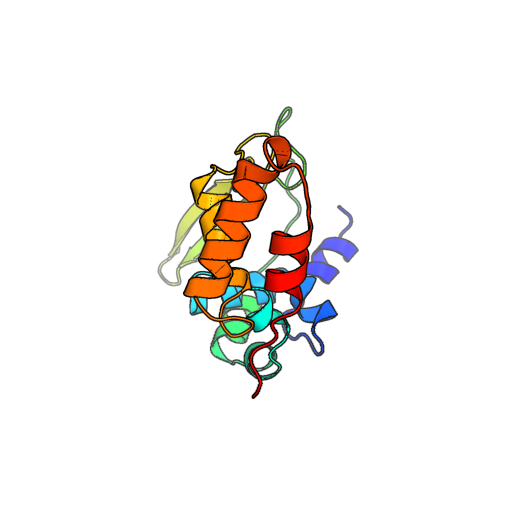796 12.083 -14.245 1.00 95.50 91 TYR A C 1
ATOM 697 O O . TYR A 1 91 ? -0.343 12.535 -14.372 1.00 95.50 91 TYR A O 1
ATOM 705 N N . GLN A 1 92 ? 1.312 11.776 -13.057 1.00 95.06 92 GLN A N 1
ATOM 706 C CA . GLN A 1 92 ? 0.636 11.993 -11.788 1.00 95.06 92 GLN A CA 1
ATOM 707 C C . GLN A 1 92 ? 1.255 13.194 -11.072 1.00 95.06 92 GLN A C 1
ATOM 709 O O . GLN A 1 92 ? 2.286 13.078 -10.411 1.00 95.06 92 GLN A O 1
ATOM 714 N N . ARG A 1 93 ? 0.567 14.337 -11.139 1.00 94.88 93 ARG A N 1
ATOM 715 C CA . ARG A 1 93 ? 0.950 15.565 -10.421 1.00 94.88 93 ARG A CA 1
ATOM 716 C C . ARG A 1 93 ? 0.903 15.424 -8.895 1.00 94.88 93 ARG A C 1
ATOM 718 O O . ARG A 1 93 ? 1.574 16.141 -8.178 1.00 94.88 93 ARG A O 1
ATOM 725 N N . GLY A 1 94 ? 0.060 14.548 -8.362 1.00 93.19 94 GLY A N 1
ATOM 726 C CA . GLY A 1 94 ? -0.009 14.302 -6.921 1.00 93.19 94 GLY A CA 1
ATOM 727 C C . GLY A 1 94 ? -0.942 13.147 -6.615 1.00 93.19 94 GLY A C 1
ATOM 728 O O . GLY A 1 94 ? -2.051 13.090 -7.147 1.00 93.19 94 GLY A O 1
ATOM 729 N N . PHE A 1 95 ? -0.484 12.198 -5.807 1.00 92.00 95 PHE A N 1
ATOM 730 C CA . PHE A 1 95 ? -1.246 10.998 -5.471 1.00 92.00 95 PHE A CA 1
ATOM 731 C C . PHE A 1 95 ? -2.466 11.323 -4.597 1.00 92.00 95 PHE A C 1
ATOM 733 O O . PHE A 1 95 ? -2.528 12.364 -3.940 1.00 92.00 95 PHE A O 1
ATOM 740 N N . ARG A 1 96 ? -3.455 10.423 -4.584 1.00 93.31 96 ARG A N 1
ATOM 741 C CA . ARG A 1 96 ? -4.647 10.552 -3.737 1.00 93.31 96 ARG A CA 1
ATOM 742 C C . ARG A 1 96 ? -4.239 10.660 -2.262 1.00 93.31 96 ARG A C 1
ATOM 744 O O . ARG A 1 96 ? -3.559 9.780 -1.749 1.00 93.31 96 ARG A O 1
ATOM 751 N N . GLY A 1 97 ? -4.654 11.728 -1.587 1.00 93.75 97 GLY A N 1
ATOM 752 C CA . GLY A 1 97 ? -4.240 12.071 -0.222 1.00 93.75 97 GLY A CA 1
ATOM 753 C C . GLY A 1 97 ? -3.179 13.174 -0.141 1.00 93.75 97 GLY A C 1
ATOM 754 O O . GLY A 1 97 ? -3.018 13.770 0.919 1.00 93.75 97 GLY A O 1
ATOM 755 N N . HIS A 1 98 ? -2.500 13.505 -1.242 1.00 95.19 98 HIS A N 1
ATOM 756 C CA . HIS A 1 98 ? -1.623 14.675 -1.312 1.00 95.19 98 HIS A CA 1
ATOM 757 C C . HIS A 1 98 ? -2.449 15.979 -1.224 1.00 95.19 98 HIS A C 1
ATOM 759 O O . HIS A 1 98 ? -3.569 15.994 -1.731 1.00 95.19 98 HIS A O 1
ATOM 765 N N . PRO A 1 99 ? -1.933 17.108 -0.691 1.00 93.62 99 PRO A N 1
ATOM 766 C CA . PRO A 1 99 ? -2.668 18.383 -0.641 1.00 93.62 99 PRO A CA 1
ATOM 767 C C . PRO A 1 99 ? -3.281 18.861 -1.969 1.00 93.62 99 PRO A C 1
ATOM 769 O O . PRO A 1 99 ? -4.316 19.518 -1.972 1.00 93.62 99 PRO A O 1
ATOM 772 N N . VAL A 1 100 ? -2.674 18.509 -3.108 1.00 93.75 100 VAL A N 1
ATOM 773 C CA . VAL A 1 100 ? -3.195 18.844 -4.453 1.00 93.75 100 VAL A CA 1
ATOM 774 C C . VAL A 1 100 ? -4.244 17.853 -4.984 1.00 93.75 100 VAL A C 1
ATOM 776 O O . VAL A 1 100 ? -4.843 18.103 -6.024 1.00 93.75 100 VAL A O 1
ATOM 779 N N . SER A 1 101 ? -4.438 16.723 -4.302 1.00 94.25 101 SER A N 1
ATOM 780 C CA . SER A 1 101 ? -5.442 15.688 -4.582 1.00 94.25 101 SER A CA 1
ATOM 781 C C . SER A 1 101 ? -5.941 15.092 -3.251 1.00 94.25 101 SER A C 1
ATOM 783 O O . SER A 1 101 ? -5.701 13.916 -2.957 1.00 94.25 101 SER A O 1
ATOM 785 N N . PRO A 1 102 ? -6.582 15.904 -2.388 1.00 95.88 102 PRO A N 1
ATOM 786 C CA . PRO A 1 102 ? -6.868 15.535 -1.003 1.00 95.88 102 PRO A CA 1
ATOM 787 C C . PRO A 1 102 ? -7.869 14.386 -0.928 1.00 95.88 102 PRO A C 1
ATOM 789 O O . PRO A 1 102 ? -8.832 14.355 -1.693 1.00 95.88 102 PRO A O 1
ATOM 792 N N . ALA A 1 103 ? -7.660 13.456 0.003 1.00 96.25 103 ALA A N 1
ATOM 793 C CA . ALA A 1 103 ? -8.574 12.341 0.236 1.00 96.25 103 ALA A CA 1
ATOM 794 C C . ALA A 1 103 ? -9.993 12.833 0.580 1.00 96.25 103 ALA A C 1
ATOM 796 O O . ALA A 1 103 ? -10.167 13.853 1.244 1.00 96.25 103 ALA A O 1
ATOM 797 N N . THR A 1 104 ? -11.007 12.094 0.131 1.00 96.44 104 THR A N 1
ATOM 798 C CA . THR A 1 104 ? -12.397 12.303 0.550 1.00 96.44 104 THR A CA 1
ATOM 799 C C . THR A 1 104 ? -12.615 11.689 1.929 1.00 96.44 104 THR A C 1
ATOM 801 O O . THR A 1 104 ? -11.870 10.786 2.328 1.00 96.44 104 THR A O 1
ATOM 804 N N . PRO A 1 105 ? -13.661 12.109 2.655 1.00 94.88 105 PRO A N 1
ATOM 805 C CA . PRO A 1 105 ? -14.100 11.399 3.850 1.00 94.88 105 PRO A CA 1
ATOM 806 C C . PRO A 1 105 ? -14.300 9.896 3.602 1.00 94.88 105 PRO A C 1
ATOM 808 O O . PRO A 1 105 ? -13.922 9.076 4.435 1.00 94.88 105 PRO A O 1
ATOM 811 N N . GLU A 1 106 ? -14.833 9.515 2.442 1.00 95.75 106 GLU A N 1
ATOM 812 C CA . GLU A 1 106 ? -15.070 8.123 2.054 1.00 95.75 106 GLU A CA 1
ATOM 813 C C . GLU A 1 106 ? -13.761 7.346 1.869 1.00 95.75 106 GLU A C 1
ATOM 815 O O . GLU A 1 106 ? -13.677 6.205 2.323 1.00 95.75 106 GLU A O 1
ATOM 820 N N . ASP A 1 107 ? -12.720 7.966 1.299 1.00 95.12 107 ASP A N 1
ATOM 821 C CA . ASP A 1 107 ? -11.382 7.361 1.213 1.00 95.12 107 ASP A CA 1
ATOM 822 C C . ASP A 1 107 ? -10.818 7.071 2.608 1.00 95.12 107 ASP A C 1
ATOM 824 O O . ASP A 1 107 ? -10.272 5.995 2.856 1.00 95.12 107 ASP A O 1
ATOM 828 N N . ILE A 1 108 ? -10.965 8.023 3.536 1.00 94.94 108 ILE A N 1
ATOM 829 C CA . ILE A 1 108 ? -10.459 7.896 4.908 1.00 94.94 108 ILE A CA 1
ATOM 830 C C . ILE A 1 108 ? -11.210 6.781 5.645 1.00 94.94 108 ILE A C 1
ATOM 832 O O . ILE A 1 108 ? -10.582 5.886 6.215 1.00 94.94 108 ILE A O 1
ATOM 836 N N . LYS A 1 109 ? -12.548 6.781 5.581 1.00 95.12 109 LYS A N 1
ATOM 837 C CA . LYS A 1 109 ? -13.407 5.746 6.181 1.00 95.12 109 LYS A CA 1
ATOM 838 C C . LYS A 1 109 ? -13.128 4.365 5.582 1.00 95.12 109 LYS A C 1
ATOM 840 O O . LYS A 1 109 ? -13.044 3.377 6.308 1.00 95.12 109 LYS A O 1
ATOM 845 N N . GLY A 1 110 ? -12.965 4.288 4.261 1.00 93.38 110 GLY A N 1
ATOM 846 C CA . GLY A 1 110 ? -12.633 3.056 3.548 1.00 93.38 110 GLY A CA 1
ATOM 847 C C . GLY A 1 110 ? -11.270 2.503 3.961 1.00 93.38 110 GLY A C 1
ATOM 848 O O . GLY A 1 110 ? -11.165 1.327 4.311 1.00 93.38 110 GLY A O 1
ATOM 849 N N . LYS A 1 111 ? -10.241 3.360 4.004 1.00 93.06 111 LYS A N 1
ATOM 850 C CA . LYS A 1 111 ? -8.897 2.999 4.478 1.00 93.06 111 LYS A CA 1
ATOM 851 C C . LYS A 1 111 ? -8.922 2.505 5.924 1.00 93.06 111 LYS A C 1
ATOM 853 O O . LYS A 1 111 ? -8.301 1.489 6.218 1.00 93.06 111 LYS A O 1
ATOM 858 N N . PHE A 1 112 ? -9.660 3.183 6.805 1.00 94.50 112 PHE A N 1
ATOM 859 C CA . PHE A 1 112 ? -9.803 2.783 8.204 1.00 94.50 112 PHE A CA 1
ATOM 860 C C . PHE A 1 112 ? -10.360 1.358 8.338 1.00 94.50 112 PHE A C 1
ATOM 862 O O . PHE A 1 112 ? -9.730 0.514 8.970 1.00 94.50 112 PHE A O 1
ATOM 869 N N . ARG A 1 113 ? -11.483 1.054 7.671 1.00 92.12 113 ARG A N 1
ATOM 870 C CA . ARG A 1 113 ? -12.078 -0.295 7.695 1.00 92.12 113 ARG A CA 1
ATOM 871 C C . ARG A 1 113 ? -11.141 -1.346 7.103 1.00 92.12 113 ARG A C 1
ATOM 873 O O . ARG A 1 113 ? -10.980 -2.415 7.677 1.00 92.12 113 ARG A O 1
ATOM 880 N N . ASN A 1 114 ? -10.489 -1.037 5.981 1.00 90.62 114 ASN A N 1
ATOM 881 C CA . ASN A 1 114 ? -9.550 -1.965 5.348 1.00 90.62 114 ASN A CA 1
ATOM 882 C C . ASN A 1 114 ? -8.348 -2.293 6.244 1.00 90.62 114 ASN A C 1
ATOM 884 O O . ASN A 1 114 ? -7.919 -3.442 6.251 1.00 90.62 114 ASN A O 1
ATOM 888 N N . ASN A 1 115 ? -7.848 -1.328 7.018 1.00 91.44 115 ASN A N 1
ATOM 889 C CA . ASN A 1 115 ? -6.749 -1.546 7.961 1.00 91.44 115 ASN A CA 1
ATOM 890 C C . ASN A 1 115 ? -7.136 -2.421 9.164 1.00 91.44 115 ASN A C 1
ATOM 892 O O . ASN A 1 115 ? -6.252 -2.990 9.796 1.00 91.44 115 ASN A O 1
ATOM 896 N N . LEU A 1 116 ? -8.427 -2.518 9.496 1.00 90.25 116 LEU A N 1
ATOM 897 C CA . LEU A 1 116 ? -8.918 -3.336 10.609 1.00 90.25 116 LEU A CA 1
ATOM 898 C C . LEU A 1 116 ? -9.313 -4.761 10.203 1.00 90.25 116 LEU A C 1
ATOM 900 O O . LEU A 1 116 ? -9.571 -5.594 11.075 1.00 90.25 116 LEU A O 1
ATOM 904 N N . LYS A 1 117 ? -9.322 -5.079 8.903 1.00 87.50 117 LYS A N 1
ATOM 905 C CA . LYS A 1 117 ? -9.586 -6.442 8.426 1.00 87.50 117 LYS A CA 1
ATOM 906 C C . LYS A 1 117 ? -8.573 -7.418 9.025 1.00 87.50 117 LYS A C 1
ATOM 908 O O . LYS A 1 117 ? -7.369 -7.245 8.867 1.00 87.50 117 LYS A O 1
ATOM 913 N N . GLY A 1 118 ? -9.075 -8.456 9.692 1.00 85.38 118 GLY A N 1
ATOM 914 C CA . GLY A 1 118 ? -8.247 -9.456 10.374 1.00 85.38 118 GLY A CA 1
ATOM 915 C C . GLY A 1 118 ? -7.676 -9.008 11.726 1.00 85.38 118 GLY A C 1
ATOM 916 O O . GLY A 1 118 ? -6.945 -9.778 12.340 1.00 85.38 118 GLY A O 1
ATOM 917 N N . VAL A 1 119 ? -8.010 -7.798 12.193 1.00 87.50 119 VAL A N 1
ATOM 918 C CA . VAL A 1 119 ? -7.617 -7.261 13.511 1.00 87.50 119 VAL A CA 1
ATOM 919 C C . VAL A 1 119 ? -8.827 -7.116 14.439 1.00 87.50 119 VAL A C 1
ATOM 921 O O . VAL A 1 119 ? -8.717 -7.388 15.631 1.00 87.50 119 VAL A O 1
ATOM 924 N N . SER A 1 120 ? -9.983 -6.706 13.909 1.00 88.75 120 SER A N 1
ATOM 925 C CA . SER A 1 120 ? -11.247 -6.621 14.652 1.00 88.75 120 SER A CA 1
ATOM 926 C C . SER A 1 120 ? -12.426 -7.081 13.794 1.00 88.75 120 SER A C 1
ATOM 928 O O . SER A 1 120 ? -12.289 -7.263 12.583 1.00 88.75 120 SER A O 1
ATOM 930 N N . SER A 1 121 ? -13.604 -7.236 14.409 1.00 91.38 121 SER A N 1
ATOM 931 C CA . SER A 1 121 ? -14.840 -7.475 13.656 1.00 91.38 121 SER A CA 1
ATOM 932 C C . SER A 1 121 ? -15.269 -6.223 12.880 1.00 91.38 121 SER A C 1
ATOM 934 O O . SER A 1 121 ? -14.915 -5.100 13.263 1.00 91.38 121 SER A O 1
ATOM 936 N N . ASP A 1 122 ? -16.052 -6.407 11.815 1.00 91.38 122 ASP A N 1
ATOM 937 C CA . ASP A 1 122 ? -16.591 -5.302 11.015 1.00 91.38 122 ASP A CA 1
ATOM 938 C C . ASP A 1 122 ? -17.506 -4.398 11.856 1.00 91.38 122 ASP A C 1
ATOM 940 O O . ASP A 1 122 ? -17.444 -3.174 11.742 1.00 91.38 122 ASP A O 1
ATOM 944 N N . GLU A 1 123 ? -18.297 -4.975 12.764 1.00 93.00 123 GLU A N 1
ATOM 945 C CA . GLU A 1 123 ? -19.159 -4.229 13.689 1.00 93.00 123 GLU A CA 1
ATOM 946 C C . GLU A 1 123 ? -18.329 -3.357 14.632 1.00 93.00 123 GLU A C 1
ATOM 948 O O . GLU A 1 123 ? -18.648 -2.187 14.846 1.00 93.00 123 GLU A O 1
ATOM 953 N N . THR A 1 124 ? -17.230 -3.903 15.159 1.00 93.25 124 THR A N 1
ATOM 954 C CA . THR A 1 124 ? -16.312 -3.162 16.031 1.00 93.25 124 THR A CA 1
ATOM 955 C C . THR A 1 124 ? -15.628 -2.036 15.257 1.00 93.25 124 THR A C 1
ATOM 957 O O . THR A 1 124 ? -15.552 -0.910 15.745 1.00 93.25 124 THR A O 1
ATOM 960 N N . ALA A 1 125 ? -15.188 -2.296 14.022 1.00 94.19 125 ALA A N 1
ATOM 961 C CA . ALA A 1 125 ? -14.592 -1.283 13.157 1.00 94.19 125 ALA A CA 1
ATOM 962 C C . ALA A 1 125 ? -15.573 -0.140 12.846 1.00 94.19 125 ALA A C 1
ATOM 964 O O . ALA A 1 125 ? -15.192 1.030 12.894 1.00 94.19 125 ALA A O 1
ATOM 965 N N . VAL A 1 126 ? -16.840 -0.455 12.560 1.00 94.94 126 VAL A N 1
ATOM 966 C CA . VAL A 1 126 ? -17.892 0.553 12.360 1.00 94.94 126 VAL A CA 1
ATOM 967 C C . VAL A 1 126 ? -18.125 1.354 13.640 1.00 94.94 126 VAL A C 1
ATOM 969 O O . VAL A 1 126 ? -18.093 2.579 13.586 1.00 94.94 126 VAL A O 1
ATOM 972 N N . ALA A 1 127 ? -18.253 0.694 14.793 1.00 94.94 127 ALA A N 1
ATOM 973 C CA . ALA A 1 127 ? -18.468 1.372 16.069 1.00 94.94 127 ALA A CA 1
ATOM 974 C C . ALA A 1 127 ? -17.311 2.314 16.443 1.00 94.94 127 ALA A C 1
ATOM 976 O O . ALA A 1 127 ? -17.555 3.431 16.907 1.00 94.94 127 ALA A O 1
ATOM 977 N N . ILE A 1 128 ? -16.056 1.901 16.219 1.00 95.94 128 ILE A N 1
ATOM 978 C CA . ILE A 1 128 ? -14.889 2.767 16.441 1.00 95.94 128 ILE A CA 1
ATOM 979 C C . ILE A 1 128 ? -14.959 3.977 15.511 1.00 95.94 128 ILE A C 1
ATOM 981 O O . ILE A 1 128 ? -14.796 5.106 15.971 1.00 95.94 128 ILE A O 1
ATOM 985 N N . LEU A 1 129 ? -15.206 3.748 14.218 1.00 95.94 129 LEU A N 1
ATOM 986 C CA . LEU A 1 129 ? -15.261 4.816 13.228 1.00 95.94 129 LEU A CA 1
ATOM 987 C C . LEU A 1 129 ? -16.341 5.843 13.579 1.00 95.94 129 LEU A C 1
ATOM 989 O O . LEU A 1 129 ? -16.045 7.033 13.620 1.00 95.94 129 LEU A O 1
ATOM 993 N N . ASP A 1 130 ? -17.557 5.391 13.876 1.00 95.19 130 ASP A N 1
ATOM 994 C CA . ASP A 1 130 ? -18.673 6.272 14.219 1.00 95.19 130 ASP A CA 1
ATOM 995 C C . ASP A 1 130 ? -18.376 7.062 15.501 1.00 95.19 130 ASP A C 1
ATOM 997 O O . ASP A 1 130 ? -18.562 8.276 15.527 1.00 95.19 130 ASP A O 1
ATOM 1001 N N . THR A 1 131 ? -17.803 6.409 16.520 1.00 95.94 131 THR A N 1
ATOM 1002 C CA . THR A 1 131 ? -17.406 7.069 17.776 1.00 95.94 131 THR A CA 1
ATOM 1003 C C . THR A 1 131 ? -16.347 8.152 17.551 1.00 95.94 131 THR A C 1
ATOM 1005 O O . THR A 1 131 ? -16.423 9.223 18.150 1.00 95.94 131 THR A O 1
ATOM 1008 N N . VAL A 1 132 ? -15.350 7.898 16.695 1.00 96.12 132 VAL A N 1
ATOM 1009 C CA . VAL A 1 132 ? -14.302 8.880 16.366 1.00 96.12 132 VAL A CA 1
ATOM 1010 C C . VAL A 1 132 ? -14.872 10.055 15.573 1.00 96.12 132 VAL A C 1
ATOM 1012 O O . VAL A 1 132 ? -14.470 11.192 15.801 1.00 96.12 132 VAL A O 1
ATOM 1015 N N . MET A 1 133 ? -15.809 9.799 14.659 1.00 94.75 133 MET A N 1
ATOM 1016 C CA . MET A 1 133 ? -16.401 10.833 13.805 1.00 94.75 133 MET A CA 1
ATOM 1017 C C . MET A 1 133 ? -17.334 11.798 14.550 1.00 94.75 133 MET A C 1
ATOM 1019 O O . MET A 1 133 ? -17.674 12.829 13.978 1.00 94.75 133 MET A O 1
ATOM 1023 N N . THR A 1 134 ? -17.745 11.473 15.780 1.00 95.81 134 THR A N 1
ATOM 1024 C CA . THR A 1 134 ? -18.576 12.333 16.646 1.00 95.81 134 THR A CA 1
ATOM 1025 C C . THR A 1 134 ? -17.903 12.639 17.989 1.00 95.81 134 THR A C 1
ATOM 1027 O O . THR A 1 134 ? -18.577 12.956 18.975 1.00 95.81 134 THR A O 1
ATOM 1030 N N . ILE A 1 135 ? -16.581 12.462 18.081 1.00 96.12 135 ILE A N 1
ATOM 1031 C CA . ILE A 1 135 ? -15.845 12.510 19.351 1.00 96.12 135 ILE A CA 1
ATOM 1032 C C . ILE A 1 135 ? -15.893 13.890 20.013 1.00 96.12 135 ILE A C 1
ATOM 1034 O O . ILE A 1 135 ? -15.890 13.984 21.237 1.00 96.12 135 ILE A O 1
ATOM 1038 N N . GLU A 1 136 ? -15.984 14.957 19.221 1.00 96.25 136 GLU A N 1
ATOM 1039 C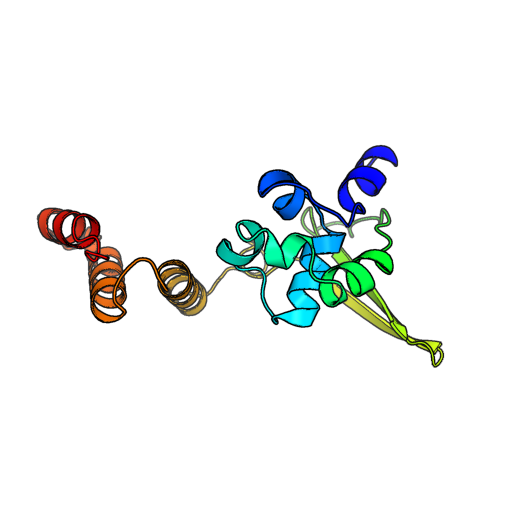 CA . GLU A 1 136 ? -16.066 16.345 19.679 1.00 96.25 136 GLU A CA 1
ATOM 1040 C C . GLU A 1 136 ? -17.336 16.642 20.482 1.00 96.25 136 GLU A C 1
ATOM 1042 O O . GLU A 1 136 ? -17.355 17.581 21.274 1.00 96.25 136 GLU A O 1
ATOM 1047 N N . SER A 1 137 ? -18.376 15.826 20.296 1.00 96.12 137 SER A N 1
ATOM 1048 C CA . SER A 1 137 ? -19.644 15.925 21.020 1.00 96.12 137 SER A CA 1
ATOM 1049 C C . SER A 1 137 ? -19.710 14.984 22.232 1.00 96.12 137 SER A C 1
ATOM 1051 O O . SER A 1 137 ? -20.725 14.948 22.925 1.00 96.12 137 SER A O 1
ATOM 1053 N N . SER A 1 138 ? -18.660 14.196 22.492 1.00 94.88 138 SER A N 1
ATOM 1054 C CA . SER A 1 138 ? -18.647 13.226 23.586 1.00 94.88 138 SER A CA 1
ATOM 1055 C C . SER A 1 138 ? -18.113 13.832 24.883 1.00 94.88 138 SER A C 1
ATOM 1057 O O . SER A 1 138 ? -17.014 14.379 24.929 1.00 94.88 138 SER A O 1
ATOM 1059 N N . GLU A 1 139 ? -18.837 13.631 25.983 1.00 96.00 139 GLU A N 1
ATOM 1060 C CA . GLU A 1 139 ? -18.381 14.000 27.331 1.00 96.00 139 GLU A CA 1
ATOM 1061 C C . GLU A 1 139 ? -17.300 13.044 27.876 1.00 96.00 139 GLU A C 1
ATOM 1063 O O . GLU A 1 139 ? -16.667 13.317 28.898 1.00 96.00 139 GLU A O 1
ATOM 1068 N N . SER A 1 140 ? -17.082 11.892 27.226 1.00 96.12 140 SER A N 1
ATOM 1069 C CA . SER A 1 140 ? -16.132 10.877 27.687 1.00 96.12 140 SER A CA 1
ATOM 1070 C C . SER A 1 140 ? -15.520 10.051 26.558 1.00 96.12 140 SER A C 1
ATOM 1072 O O . SER A 1 140 ? -16.196 9.618 25.628 1.00 96.12 140 SER A O 1
ATOM 1074 N N . VAL A 1 141 ? -14.236 9.711 26.699 1.00 95.56 141 VAL A N 1
ATOM 1075 C CA . VAL A 1 141 ? -13.526 8.788 25.793 1.00 95.56 141 VAL A CA 1
ATOM 1076 C C . VAL A 1 141 ? -13.658 7.313 26.192 1.00 95.56 141 VAL A C 1
ATOM 1078 O O . VAL A 1 141 ? -13.094 6.450 25.526 1.00 95.56 141 VAL A O 1
ATOM 1081 N N . ARG A 1 142 ? -14.398 6.992 27.265 1.00 95.38 142 ARG A N 1
ATOM 1082 C CA . ARG A 1 142 ? -14.509 5.620 27.799 1.00 95.38 142 ARG A CA 1
ATOM 1083 C C . ARG A 1 142 ? -15.047 4.620 26.775 1.00 95.38 142 ARG A C 1
ATOM 1085 O O . ARG A 1 142 ? -14.569 3.492 26.726 1.00 95.38 142 ARG A O 1
ATOM 1092 N N . LEU A 1 143 ? -16.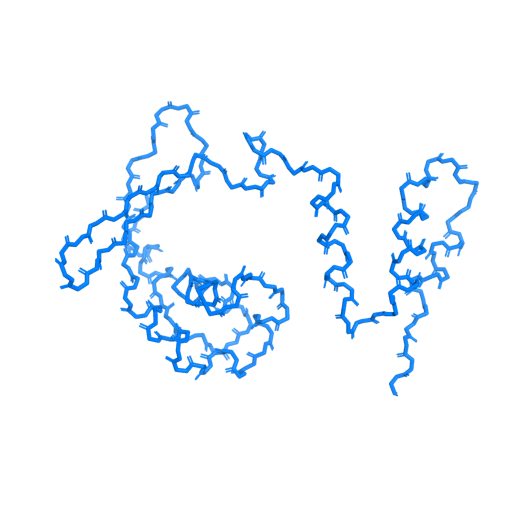041 5.021 25.980 1.00 93.81 143 LEU A N 1
ATOM 1093 C CA . LEU A 1 143 ? -16.592 4.157 24.937 1.00 93.81 143 LEU A CA 1
ATOM 1094 C C . LEU A 1 143 ? -15.518 3.815 23.898 1.00 93.81 143 LEU A C 1
ATOM 1096 O O . LEU A 1 143 ? -15.297 2.643 23.612 1.00 93.81 143 LEU A O 1
ATOM 1100 N N . LEU A 1 144 ? -14.802 4.829 23.403 1.00 95.50 144 LEU A N 1
ATOM 1101 C CA . LEU A 1 144 ? -13.729 4.640 22.432 1.00 95.50 144 LEU A CA 1
ATOM 1102 C C . LEU A 1 144 ? -12.627 3.727 22.981 1.00 95.50 144 LEU A C 1
ATOM 1104 O O . LEU A 1 144 ? -12.231 2.778 22.314 1.00 95.50 144 LEU A O 1
ATOM 1108 N N . THR A 1 145 ? -12.151 3.968 24.205 1.00 94.94 145 THR A N 1
ATOM 1109 C CA . THR A 1 145 ? -11.098 3.128 24.795 1.00 94.94 145 THR A CA 1
ATOM 1110 C C . THR A 1 145 ? -11.569 1.701 25.059 1.00 94.94 145 THR A C 1
ATOM 1112 O O . THR A 1 145 ? -10.784 0.772 24.891 1.00 94.94 145 THR A O 1
ATOM 1115 N N . SER A 1 146 ? -12.846 1.505 25.404 1.00 93.81 146 SER A N 1
ATOM 1116 C CA . SER A 1 146 ? -13.442 0.172 25.514 1.00 93.81 146 SER A CA 1
ATOM 1117 C C . SER A 1 146 ? -13.432 -0.553 24.171 1.00 93.81 146 SER A C 1
ATOM 1119 O O . SER A 1 146 ? -12.993 -1.696 24.116 1.00 93.81 146 SER A O 1
ATOM 1121 N N . LEU A 1 147 ? -13.864 0.106 23.091 1.00 93.44 147 LEU A N 1
ATOM 1122 C CA . LEU A 1 147 ? -13.877 -0.479 21.746 1.00 93.44 147 LEU A CA 1
ATOM 1123 C C . LEU A 1 147 ? -12.465 -0.847 21.263 1.00 93.44 147 LEU A C 1
ATOM 1125 O O . LEU A 1 147 ? -12.280 -1.897 20.659 1.00 93.44 147 LEU A O 1
ATOM 1129 N N . LEU A 1 148 ? -11.461 -0.020 21.573 1.00 92.25 148 LEU A N 1
ATOM 1130 C CA . LEU A 1 148 ? -10.059 -0.287 21.227 1.00 92.25 148 LEU A CA 1
ATOM 1131 C C . LEU A 1 148 ? -9.418 -1.393 22.083 1.00 92.25 148 LEU A C 1
ATOM 1133 O O . LEU A 1 148 ? -8.449 -2.013 21.653 1.00 92.25 148 LEU A O 1
ATOM 1137 N N . GLY A 1 149 ? -9.930 -1.631 23.294 1.00 86.69 149 GLY A N 1
ATOM 1138 C CA . GLY A 1 149 ? -9.444 -2.674 24.201 1.00 86.69 149 GLY A CA 1
ATOM 1139 C C . GLY A 1 149 ? -10.012 -4.067 23.918 1.00 86.69 149 GLY A C 1
ATOM 1140 O O . GLY A 1 149 ? -9.499 -5.054 24.446 1.00 86.69 149 GLY A O 1
ATOM 1141 N N . MET A 1 150 ? -11.058 -4.171 23.095 1.00 69.19 150 MET A N 1
ATOM 1142 C CA . MET A 1 150 ? -11.649 -5.448 22.702 1.00 69.19 150 MET A CA 1
ATOM 1143 C C . MET A 1 150 ? -10.834 -6.064 21.559 1.00 69.19 150 MET A C 1
ATOM 1145 O O . MET A 1 150 ? -11.180 -5.922 20.390 1.00 69.19 150 MET A O 1
ATOM 1149 N N . SER A 1 151 ? -9.739 -6.762 21.878 1.00 56.06 151 SER A N 1
ATOM 1150 C CA . SER A 1 151 ? -9.109 -7.649 20.893 1.00 56.06 151 SER A CA 1
ATOM 1151 C C . SER A 1 151 ? -9.961 -8.907 20.749 1.00 56.06 151 SER A C 1
ATOM 1153 O O . SER A 1 151 ? -10.288 -9.537 21.759 1.00 56.06 151 SER A O 1
ATOM 1155 N N . THR A 1 152 ? -10.286 -9.315 19.524 1.00 54.91 152 THR A N 1
ATOM 1156 C CA . THR A 1 152 ? -10.839 -10.651 19.274 1.00 54.91 152 THR A CA 1
ATOM 1157 C C . THR A 1 152 ? -9.879 -11.692 19.842 1.00 54.91 152 THR A C 1
ATOM 1159 O O . THR A 1 152 ? -8.715 -11.745 19.446 1.00 54.91 152 THR A O 1
ATOM 1162 N N . SER A 1 153 ? -10.349 -12.492 20.800 1.00 42.53 153 SER A N 1
ATOM 1163 C CA . SER A 1 153 ? -9.656 -13.711 21.207 1.00 42.53 153 SER A CA 1
ATOM 1164 C C . SER A 1 153 ? -9.582 -14.621 19.979 1.00 42.53 153 SER A C 1
ATOM 1166 O O . SER A 1 153 ? -10.626 -15.048 19.489 1.00 42.53 153 SER A O 1
ATOM 1168 N N . ASN A 1 154 ? -8.375 -14.845 19.457 1.00 42.03 154 ASN A N 1
ATOM 1169 C CA . ASN A 1 154 ? -8.098 -15.977 18.570 1.00 42.03 154 ASN A CA 1
ATOM 1170 C C . ASN A 1 154 ? -7.918 -17.240 19.410 1.00 42.03 154 ASN A C 1
ATOM 1172 O O . ASN A 1 154 ? -7.245 -17.137 20.462 1.00 42.03 154 ASN A O 1
#

Secondary structure (DSSP, 8-state):
--HHHHHHH-----SSHHHHHH-HHHHHHHHHHHSS--HHHHH-HHHHT-HHHHHHHTT------PPPTTPPTT-EEEEEE-TTS-EEEEEESS-TTSTTSPPPHHHHHHHHHHHHTTTS-HHHHHHHHHHHHTGGG-S-SHHHHHHHH-----

Foldseek 3Di:
DDPVLQVLQLDQQDPALVSCVSHVLLQVLVCVVPVDDASVCSHDVCSSPPVSSSVSSNPDRDDDDDDPPPQDPPFDKDWDADPVGDIDIDTRSDDDCPPVRNHDPCNVLVSQQSNCVVFDDSVLSVQLVVCVVCVVVDPDCVSNVVSVPDTPDD

Sequence (154 aa):
MEAAQLAQSGFTRPTDAISAQFSLAFGVGLQFLTGQNAPQDYLDPKRWADPVILSIGDLIKPYAMPIPKGDPDLSSNVEIIMKDGRSFVWYQRGFRGHPVSPATPEDIKGKFRNNLKGVSSDETAVAILDTVMTIESSESVRLLTSLLGMSTSN

Radius of gyration: 19.74 Å; chains: 1; bounding box: 42×40×57 Å